Protein AF-A0A0C9QX90-F1 (afdb_monomer)

Foldseek 3Di:
DDDDDDQVVVVVVCVLLPVDDDDDTADAPKDKDKDWDAAPDPDDDQQRIFIWIWIDRYPVDPDTHTDDRPPADPSRRPVSSCVVSVVVDDPDPVVVPDD

Solvent-accessible surface area (backbone atoms only — not comparable to full-atom values): 6241 Å² total; per-residue (Å²): 141,86,84,91,81,55,58,67,53,57,50,53,51,40,42,62,52,53,62,68,92,66,93,79,78,70,47,71,72,41,44,80,46,79,43,81,42,77,49,94,59,96,53,65,73,70,72,16,26,27,52,48,39,31,38,33,61,30,75,89,56,94,65,66,45,79,50,84,56,61,90,46,61,88,80,34,32,44,66,56,45,52,60,68,37,52,90,71,52,75,92,49,61,79,67,73,70,61,129

Structure (mmCIF, N/CA/C/O backbone):
data_AF-A0A0C9QX90-F1
#
_entry.id   AF-A0A0C9QX90-F1
#
loop_
_atom_site.group_PDB
_atom_site.id
_atom_site.type_symbol
_atom_site.label_atom_id
_atom_site.label_alt_id
_atom_site.label_comp_id
_atom_site.label_asym_id
_atom_site.label_entity_id
_atom_site.label_seq_id
_atom_site.pdbx_PDB_ins_code
_atom_site.Cartn_x
_atom_site.Cartn_y
_atom_site.Cartn_z
_atom_site.occupancy
_atom_site.B_iso_or_equiv
_atom_site.auth_seq_id
_atom_site.auth_comp_id
_atom_site.auth_asym_id
_atom_site.auth_atom_id
_atom_site.pdbx_PDB_model_num
ATOM 1 N N . TYR A 1 1 ? 2.947 -5.994 12.181 1.00 94.12 1 TYR A N 1
ATOM 2 C CA . TYR A 1 1 ? 3.541 -7.019 11.299 1.00 94.12 1 TYR A CA 1
ATOM 3 C C . TYR A 1 1 ? 4.734 -6.418 10.574 1.00 94.12 1 TYR A C 1
ATOM 5 O O . TYR A 1 1 ? 4.722 -5.213 10.361 1.00 94.12 1 TYR A O 1
ATOM 13 N N . LEU A 1 2 ? 5.745 -7.218 10.225 1.00 96.75 2 LEU A N 1
ATOM 14 C CA . LEU A 1 2 ? 6.886 -6.785 9.411 1.00 96.75 2 LEU A CA 1
ATOM 15 C C . LEU A 1 2 ? 7.182 -7.866 8.367 1.00 96.75 2 LEU A C 1
ATOM 17 O O . LEU A 1 2 ? 7.379 -9.023 8.730 1.00 96.75 2 LEU A O 1
ATOM 21 N N . TYR A 1 3 ? 7.216 -7.478 7.094 1.00 97.62 3 TYR A N 1
ATOM 22 C CA . TYR A 1 3 ? 7.512 -8.366 5.973 1.00 97.62 3 TYR A CA 1
ATOM 23 C C . TYR A 1 3 ? 8.801 -7.893 5.303 1.00 97.62 3 TYR A C 1
ATOM 25 O O . TYR A 1 3 ? 8.831 -6.816 4.714 1.00 97.62 3 TYR A O 1
ATOM 33 N N . SER A 1 4 ? 9.868 -8.684 5.422 1.00 97.06 4 SER A N 1
ATOM 34 C CA . SER A 1 4 ? 11.114 -8.441 4.689 1.00 97.06 4 SER A CA 1
ATOM 35 C C . SER A 1 4 ? 10.977 -9.009 3.281 1.00 97.06 4 SER A C 1
ATOM 37 O O . SER A 1 4 ? 10.627 -10.180 3.127 1.00 97.06 4 SER A O 1
ATOM 39 N N . ALA A 1 5 ? 11.197 -8.178 2.267 1.00 96.50 5 ALA A N 1
ATOM 40 C CA . ALA A 1 5 ? 10.899 -8.509 0.880 1.00 96.50 5 ALA A CA 1
ATOM 41 C C . ALA A 1 5 ? 11.890 -7.842 -0.089 1.00 96.50 5 ALA A C 1
ATOM 43 O O . ALA A 1 5 ? 12.912 -7.295 0.326 1.00 96.50 5 ALA A O 1
ATOM 44 N N . HIS A 1 6 ? 11.586 -7.906 -1.385 1.00 97.00 6 HIS A N 1
ATOM 45 C CA . HIS A 1 6 ? 12.405 -7.332 -2.450 1.00 97.00 6 HIS A CA 1
ATOM 46 C C . HIS A 1 6 ? 11.775 -6.054 -3.017 1.00 97.00 6 HIS A C 1
ATOM 48 O O . HIS A 1 6 ? 10.587 -5.788 -2.831 1.00 97.00 6 HIS A O 1
ATOM 54 N N . ASP A 1 7 ? 12.563 -5.288 -3.765 1.00 96.31 7 ASP A N 1
ATOM 55 C CA . ASP A 1 7 ? 12.119 -4.103 -4.505 1.00 96.31 7 ASP A CA 1
ATOM 56 C C . A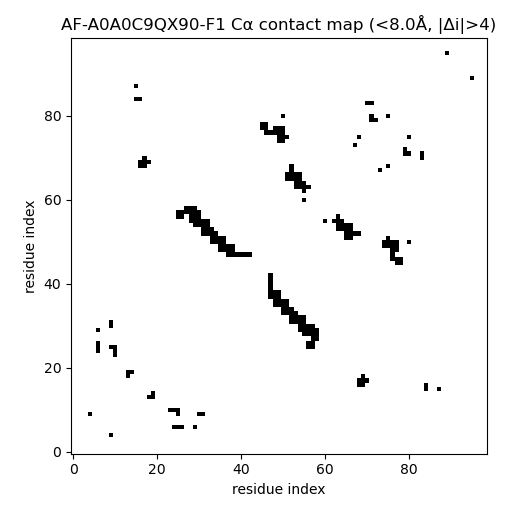SP A 1 7 ? 10.889 -4.382 -5.390 1.00 96.31 7 ASP A C 1
ATOM 58 O O . ASP A 1 7 ? 9.910 -3.636 -5.349 1.00 96.31 7 ASP A O 1
ATOM 62 N N . ILE A 1 8 ? 10.880 -5.507 -6.110 1.00 96.88 8 ILE A N 1
ATOM 63 C CA . ILE A 1 8 ? 9.751 -5.936 -6.944 1.00 96.88 8 ILE A CA 1
ATOM 64 C C . ILE A 1 8 ? 8.467 -6.160 -6.137 1.00 96.88 8 ILE A C 1
ATOM 66 O O . ILE A 1 8 ? 7.369 -5.954 -6.653 1.00 96.88 8 ILE A O 1
ATOM 70 N N . THR A 1 9 ? 8.579 -6.534 -4.860 1.00 97.62 9 THR A N 1
ATOM 71 C CA . THR A 1 9 ? 7.421 -6.654 -3.971 1.00 97.62 9 THR A CA 1
ATOM 72 C C . THR A 1 9 ? 6.802 -5.283 -3.721 1.00 97.62 9 THR A C 1
ATOM 74 O O . THR A 1 9 ? 5.596 -5.130 -3.893 1.00 97.62 9 THR A O 1
ATOM 77 N N . LEU A 1 10 ? 7.615 -4.274 -3.388 1.00 97.06 10 LEU A N 1
ATOM 78 C CA . LEU A 1 10 ? 7.138 -2.903 -3.172 1.00 97.06 10 LEU A CA 1
ATOM 79 C C . LEU A 1 10 ? 6.510 -2.336 -4.448 1.00 97.06 10 LEU A C 1
ATOM 81 O O . LEU A 1 10 ? 5.426 -1.758 -4.391 1.00 97.06 10 LEU A O 1
ATOM 85 N N . VAL A 1 11 ? 7.161 -2.549 -5.597 1.00 97.00 11 VAL A N 1
ATOM 86 C CA . VAL A 1 11 ? 6.649 -2.113 -6.902 1.00 97.00 11 VAL A CA 1
ATOM 87 C C . VAL A 1 11 ? 5.287 -2.732 -7.189 1.00 97.00 11 VAL A C 1
ATOM 89 O O . VAL A 1 11 ? 4.341 -1.997 -7.456 1.00 97.00 11 VAL A O 1
ATOM 92 N N . ASN A 1 12 ? 5.149 -4.055 -7.090 1.00 96.62 12 ASN A N 1
ATOM 93 C CA . ASN A 1 12 ? 3.888 -4.727 -7.408 1.00 96.62 12 ASN A CA 1
ATOM 94 C C . ASN A 1 12 ? 2.766 -4.383 -6.423 1.00 96.62 12 ASN A C 1
ATOM 96 O O . ASN A 1 12 ? 1.624 -4.226 -6.852 1.00 96.62 12 ASN A O 1
ATOM 100 N N . VAL A 1 13 ? 3.077 -4.192 -5.135 1.00 96.88 13 VAL A N 1
ATOM 101 C CA . VAL A 1 13 ? 2.102 -3.691 -4.155 1.00 96.88 13 VAL A CA 1
ATOM 102 C C . VAL A 1 13 ? 1.631 -2.292 -4.554 1.00 96.88 13 VAL A C 1
ATOM 104 O O . VAL A 1 13 ? 0.430 -2.076 -4.678 1.00 96.88 13 VAL A O 1
ATOM 107 N N . LEU A 1 14 ? 2.541 -1.363 -4.859 1.00 96.50 14 LEU A N 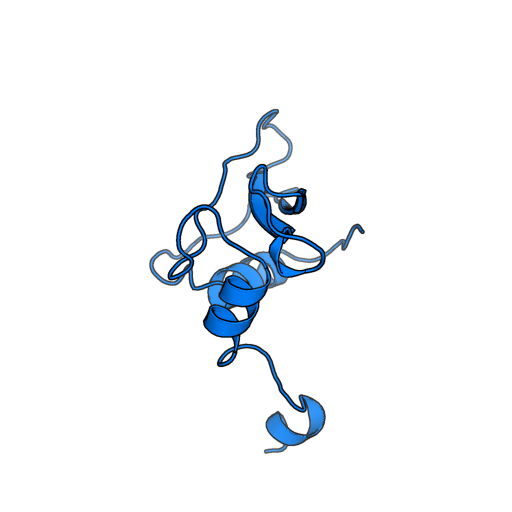1
ATOM 108 C CA . LEU A 1 14 ? 2.172 -0.012 -5.298 1.00 96.50 14 LEU A CA 1
ATOM 109 C C . LEU A 1 14 ? 1.366 -0.014 -6.606 1.00 96.50 14 LEU A C 1
ATOM 111 O O . LEU A 1 14 ? 0.404 0.747 -6.730 1.00 96.50 14 LEU A O 1
ATOM 115 N N . ARG A 1 15 ? 1.678 -0.904 -7.558 1.00 96.25 15 ARG A N 1
ATOM 116 C CA . ARG A 1 15 ? 0.862 -1.073 -8.773 1.00 96.25 15 ARG A CA 1
ATOM 117 C C . ARG A 1 15 ? -0.544 -1.568 -8.454 1.00 96.25 15 ARG A C 1
ATOM 119 O O . ARG A 1 15 ? -1.499 -0.993 -8.967 1.00 96.25 15 ARG A O 1
ATOM 126 N N . ALA A 1 16 ? -0.683 -2.572 -7.588 1.00 96.12 16 ALA A N 1
ATOM 127 C CA . ALA A 1 16 ? -1.989 -3.061 -7.146 1.00 96.12 16 ALA A CA 1
ATOM 128 C C . ALA A 1 16 ? -2.792 -1.957 -6.433 1.00 96.12 16 ALA A C 1
ATOM 130 O O . ALA A 1 16 ? -3.990 -1.812 -6.659 1.00 96.12 16 ALA A O 1
ATOM 131 N N . MET A 1 17 ? -2.119 -1.102 -5.658 1.00 96.00 17 MET A N 1
ATOM 132 C CA . MET A 1 17 ? -2.732 0.063 -5.013 1.00 96.00 17 MET A CA 1
ATOM 133 C C . MET A 1 17 ? -3.183 1.155 -6.002 1.00 96.00 17 MET A C 1
ATOM 135 O O . MET A 1 17 ? -3.937 2.044 -5.612 1.00 96.00 17 MET A O 1
ATOM 139 N N . GLY A 1 18 ? -2.752 1.095 -7.267 1.00 95.56 18 GLY A N 1
ATOM 140 C CA . GLY A 1 18 ? -3.132 2.028 -8.330 1.00 95.56 18 GLY A CA 1
ATOM 141 C C . GLY A 1 18 ? -2.084 3.090 -8.675 1.00 95.56 18 GLY A C 1
ATOM 142 O O . GLY A 1 18 ? -2.382 3.986 -9.458 1.00 95.56 18 GLY A O 1
ATOM 143 N N . PHE A 1 19 ? -0.865 3.021 -8.130 1.00 95.19 19 PHE A N 1
ATOM 144 C CA . PHE A 1 19 ? 0.228 3.928 -8.503 1.00 95.19 19 PHE A CA 1
ATOM 145 C C . PHE A 1 19 ? 0.873 3.455 -9.812 1.00 95.19 19 PHE A C 1
ATOM 147 O O . PHE A 1 19 ? 1.886 2.756 -9.801 1.00 95.19 19 PHE A O 1
ATOM 154 N N . THR A 1 20 ? 0.271 3.785 -10.956 1.00 94.12 20 THR A N 1
ATOM 155 C CA . THR A 1 20 ? 0.661 3.257 -12.281 1.00 94.12 20 THR A CA 1
ATOM 156 C C . THR A 1 20 ? 1.464 4.217 -13.154 1.00 94.12 20 THR A C 1
ATOM 158 O O . THR A 1 20 ? 2.124 3.765 -14.084 1.00 94.12 20 THR A O 1
ATOM 161 N N . GLU A 1 21 ? 1.461 5.511 -12.837 1.00 89.12 21 GLU A N 1
ATOM 162 C CA . GLU A 1 21 ? 1.904 6.555 -13.776 1.00 89.12 21 GLU A CA 1
ATOM 163 C C . GLU A 1 21 ? 3.425 6.668 -13.941 1.00 89.12 21 GLU A C 1
ATOM 165 O O . GLU A 1 21 ? 3.906 7.082 -14.993 1.00 89.12 21 GLU A O 1
ATOM 170 N N . GLU A 1 22 ? 4.205 6.279 -12.932 1.00 84.88 22 GLU A N 1
ATOM 171 C CA . GLU A 1 22 ? 5.658 6.472 -12.947 1.00 84.88 22 GLU A CA 1
ATOM 172 C C . GLU A 1 22 ? 6.414 5.149 -12.930 1.00 84.88 22 GLU A C 1
ATOM 174 O O . GLU A 1 22 ? 6.040 4.209 -12.226 1.00 84.88 22 GLU A O 1
ATOM 179 N N . LEU A 1 23 ? 7.511 5.068 -13.683 1.00 86.25 23 LEU A N 1
ATOM 180 C CA . LEU A 1 23 ? 8.519 4.029 -13.498 1.00 86.25 23 LEU A CA 1
ATOM 181 C C . LEU A 1 23 ? 9.392 4.427 -12.311 1.00 86.25 23 LEU A C 1
ATOM 183 O O . LEU A 1 23 ? 10.126 5.408 -12.387 1.00 86.25 23 LEU A O 1
ATOM 187 N N . PHE A 1 24 ? 9.332 3.654 -11.232 1.00 87.56 24 PHE A N 1
ATOM 188 C CA . PHE A 1 24 ? 10.149 3.896 -10.053 1.00 87.56 24 PHE A CA 1
ATOM 189 C C . PHE A 1 24 ? 10.869 2.615 -9.638 1.00 87.56 24 PHE A C 1
ATOM 191 O O . PHE A 1 24 ? 10.359 1.504 -9.807 1.00 87.56 24 PHE A O 1
ATOM 198 N N . LYS A 1 25 ? 12.074 2.789 -9.100 1.00 93.44 25 LYS A N 1
ATOM 199 C CA . LYS A 1 25 ? 12.883 1.733 -8.503 1.00 93.44 25 LYS A CA 1
ATOM 200 C C . LYS A 1 25 ? 13.088 2.099 -7.029 1.00 93.44 25 LYS A C 1
ATOM 202 O O . LYS A 1 25 ? 13.667 3.155 -6.787 1.00 93.44 25 LYS A O 1
ATOM 207 N N . PRO A 1 26 ? 12.630 1.275 -6.071 1.00 95.44 26 PRO A N 1
ATOM 208 C CA . PRO A 1 26 ? 12.919 1.493 -4.659 1.00 95.44 26 PRO A CA 1
ATOM 209 C C . PRO A 1 26 ? 14.428 1.507 -4.385 1.00 95.44 26 PRO A C 1
ATOM 211 O O . PRO A 1 26 ? 15.163 0.662 -4.907 1.00 95.44 26 PRO A O 1
ATOM 214 N N . ASP A 1 27 ? 14.876 2.436 -3.545 1.00 95.69 27 ASP A N 1
ATOM 215 C CA . ASP A 1 27 ? 16.237 2.428 -3.012 1.00 95.69 27 ASP A CA 1
ATOM 216 C C . ASP A 1 27 ? 16.393 1.358 -1.916 1.00 95.69 27 ASP A C 1
ATOM 218 O O . ASP A 1 27 ? 15.429 0.765 -1.419 1.00 95.69 27 ASP A O 1
ATOM 222 N N . TYR A 1 28 ? 17.638 1.086 -1.519 1.00 95.06 28 TYR A N 1
ATOM 223 C CA . TYR A 1 28 ? 17.906 0.137 -0.442 1.00 95.06 28 TYR A CA 1
ATOM 224 C C . TYR A 1 28 ? 17.280 0.594 0.878 1.00 95.06 28 TYR A C 1
ATOM 226 O O . TYR A 1 28 ? 17.407 1.745 1.294 1.00 95.06 28 TYR A O 1
ATOM 234 N N . GLY A 1 29 ? 16.614 -0.346 1.550 1.00 94.69 29 GLY A N 1
ATOM 235 C CA . GLY A 1 29 ? 15.9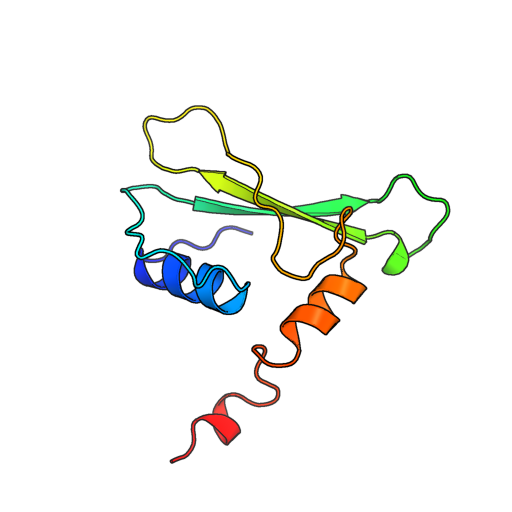05 -0.081 2.800 1.00 94.69 29 GLY A CA 1
ATOM 236 C C . GLY A 1 29 ? 14.606 0.708 2.635 1.00 94.69 29 GLY A C 1
ATOM 237 O O . GLY A 1 29 ? 14.025 1.096 3.647 1.00 94.69 29 GLY A O 1
ATOM 238 N N . ALA A 1 30 ? 14.131 0.924 1.402 1.00 96.50 30 ALA A N 1
ATOM 239 C CA . ALA A 1 30 ? 12.794 1.447 1.168 1.00 96.50 30 ALA A CA 1
ATOM 240 C C . ALA A 1 30 ? 11.733 0.586 1.869 1.00 96.50 30 ALA A C 1
ATOM 242 O O . ALA A 1 30 ? 11.839 -0.644 1.917 1.00 96.50 30 ALA A O 1
ATOM 243 N N . ALA A 1 31 ? 10.682 1.223 2.383 1.00 97.00 31 ALA A N 1
ATOM 244 C CA . ALA A 1 31 ? 9.608 0.531 3.085 1.00 97.00 31 ALA A CA 1
ATOM 245 C C . ALA A 1 31 ? 8.242 1.164 2.814 1.00 97.00 31 ALA A C 1
ATOM 247 O O . ALA A 1 31 ? 8.095 2.386 2.793 1.00 97.00 31 ALA A O 1
ATOM 248 N N . LEU A 1 32 ? 7.227 0.311 2.675 1.00 97.50 32 LEU A N 1
ATOM 249 C CA . LEU A 1 32 ? 5.821 0.702 2.734 1.00 97.50 32 LEU A CA 1
ATOM 250 C C . LEU A 1 32 ? 5.288 0.426 4.136 1.00 97.50 32 LEU A C 1
ATOM 252 O O . LEU A 1 32 ? 5.428 -0.680 4.659 1.00 97.50 32 LEU A O 1
ATOM 256 N N . ILE A 1 33 ? 4.675 1.436 4.736 1.00 97.75 33 ILE A N 1
ATOM 257 C CA . ILE A 1 33 ? 4.162 1.393 6.101 1.00 97.75 33 ILE A CA 1
ATOM 258 C C . ILE A 1 33 ? 2.655 1.592 6.030 1.00 97.75 33 ILE A C 1
ATOM 260 O O . ILE A 1 33 ? 2.188 2.634 5.578 1.00 97.75 33 ILE A O 1
ATOM 264 N N . PHE A 1 34 ? 1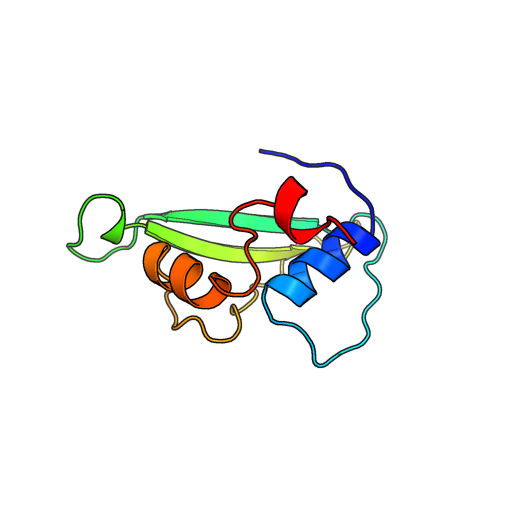.911 0.588 6.483 1.00 97.75 34 PHE A N 1
ATOM 265 C CA . PHE A 1 34 ? 0.456 0.613 6.564 1.00 97.75 34 PHE A CA 1
ATOM 266 C C . PHE A 1 34 ? 0.044 0.764 8.025 1.00 97.75 34 PHE A C 1
ATOM 268 O O . PHE A 1 34 ? 0.434 -0.039 8.875 1.00 97.75 34 PHE A O 1
ATOM 275 N N . GLU A 1 35 ? -0.749 1.787 8.309 1.00 97.56 35 GLU A N 1
ATOM 276 C CA . GLU A 1 35 ? -1.290 2.084 9.629 1.00 97.56 35 GLU A CA 1
ATOM 277 C C . GLU A 1 35 ? -2.809 1.923 9.573 1.00 97.56 35 GLU A C 1
ATOM 279 O O . GLU A 1 35 ? -3.470 2.542 8.742 1.00 97.56 35 GLU A O 1
ATOM 284 N N . LEU A 1 36 ? -3.358 1.092 10.459 1.00 96.81 36 LEU A N 1
ATOM 285 C CA . LEU A 1 36 ? -4.795 1.000 10.694 1.00 96.81 36 LEU A CA 1
ATOM 286 C C . LEU A 1 36 ? -5.110 1.834 11.933 1.00 96.81 36 LEU A C 1
ATOM 288 O O . LEU A 1 36 ? -4.575 1.557 13.008 1.00 96.81 36 LEU A O 1
ATOM 292 N N . VAL A 1 37 ? -5.935 2.862 11.779 1.00 95.38 37 VAL A N 1
ATOM 293 C CA . VAL A 1 37 ? -6.242 3.820 12.845 1.00 95.38 37 VAL A CA 1
ATOM 294 C C . VAL A 1 37 ? -7.744 3.916 13.067 1.00 95.38 37 VAL A C 1
ATOM 296 O O . VAL A 1 37 ? -8.534 3.630 12.169 1.00 95.38 37 VAL A O 1
ATOM 299 N N . LEU A 1 38 ? -8.132 4.305 14.279 1.00 94.19 38 LEU A N 1
ATOM 300 C CA . LEU A 1 38 ? -9.513 4.665 14.570 1.00 94.19 38 LEU A CA 1
ATOM 301 C C . LEU A 1 38 ? -9.773 6.084 14.061 1.00 94.19 38 LEU A C 1
ATOM 303 O O . LEU A 1 38 ? -8.979 6.993 14.304 1.00 94.19 38 LEU A O 1
ATOM 307 N N . SER A 1 39 ? -10.877 6.230 13.348 1.00 86.25 39 SER A N 1
ATOM 308 C CA . SER A 1 39 ? -11.450 7.488 12.907 1.00 86.25 39 SER A CA 1
ATOM 309 C C . SER A 1 39 ? -11.940 8.291 14.108 1.00 86.25 39 SER A C 1
ATOM 311 O O . SER A 1 39 ? -12.345 7.721 15.122 1.00 86.25 39 SER A O 1
ATOM 313 N N . GLU A 1 40 ? -11.919 9.615 13.986 1.00 80.94 40 GLU A N 1
ATOM 314 C CA . GLU A 1 40 ? -12.432 10.529 15.016 1.00 80.94 40 GLU A CA 1
ATOM 315 C C . GLU A 1 40 ? -13.966 10.692 14.954 1.00 80.94 40 GLU A C 1
ATOM 317 O O . GLU A 1 40 ? -14.559 11.356 15.806 1.00 80.94 40 GLU A O 1
ATOM 322 N N . ASP A 1 41 ? -14.615 10.077 13.961 1.00 78.12 41 ASP A N 1
ATOM 323 C CA . ASP A 1 41 ? -16.062 10.130 13.753 1.00 78.12 41 ASP A CA 1
ATOM 324 C C . ASP A 1 41 ? -16.843 9.271 14.772 1.00 78.12 41 ASP A C 1
ATOM 326 O O . ASP A 1 41 ? -16.310 8.360 15.400 1.00 78.12 41 ASP A O 1
ATOM 330 N N . LEU A 1 42 ? -18.160 9.496 14.880 1.00 81.62 42 LEU A N 1
ATOM 331 C CA . LEU A 1 42 ? -19.082 8.727 15.742 1.00 81.62 42 LEU A CA 1
ATOM 332 C C . LEU A 1 42 ? -19.405 7.311 15.214 1.00 81.62 42 LEU A C 1
ATOM 334 O O . LEU A 1 42 ? -20.395 6.703 15.621 1.00 81.62 42 LEU A O 1
ATOM 338 N N . GLU A 1 43 ? -18.631 6.806 14.257 1.00 86.44 43 GLU A N 1
ATOM 339 C CA . GLU A 1 43 ? -18.824 5.462 13.720 1.00 86.44 43 GLU A CA 1
ATOM 340 C C . GLU A 1 43 ? -18.266 4.407 14.683 1.00 86.44 43 GLU A C 1
ATOM 342 O O . GLU A 1 43 ? -17.359 4.665 15.469 1.00 86.44 43 GLU A O 1
ATOM 347 N N . GLU A 1 44 ? -18.799 3.188 14.612 1.00 87.62 44 GLU A N 1
ATOM 348 C CA . GLU A 1 44 ? -18.388 2.080 15.475 1.00 87.62 44 GLU A CA 1
ATOM 349 C C . GLU A 1 44 ? -17.927 0.870 14.653 1.00 87.62 44 GLU A C 1
ATOM 351 O O . GLU A 1 44 ? -18.334 0.662 13.502 1.00 87.62 44 GLU A O 1
ATOM 356 N N . GLY A 1 45 ? -17.081 0.040 15.265 1.00 89.50 45 GLY A N 1
ATOM 357 C CA . GLY A 1 45 ? -16.566 -1.183 14.652 1.00 89.50 45 GLY A CA 1
ATOM 358 C C . GLY A 1 45 ? -15.718 -0.906 13.409 1.00 89.50 45 GLY A C 1
ATOM 359 O O . GLY A 1 45 ? -14.927 0.031 13.379 1.00 89.50 45 GLY A O 1
ATOM 360 N N . GLU A 1 46 ? -15.884 -1.719 12.365 1.00 87.31 46 GLU A N 1
ATOM 361 C CA . GLU A 1 46 ? -15.086 -1.616 11.131 1.00 87.31 46 GLU A CA 1
ATOM 362 C C . GLU A 1 46 ? -15.305 -0.313 10.354 1.00 87.31 46 GLU A C 1
ATOM 364 O O . GLU A 1 46 ? -14.442 0.093 9.578 1.00 87.31 46 GLU A O 1
ATOM 369 N N . ARG A 1 47 ? -16.440 0.366 10.570 1.00 88.94 47 ARG A N 1
ATOM 370 C CA . ARG A 1 47 ? -16.7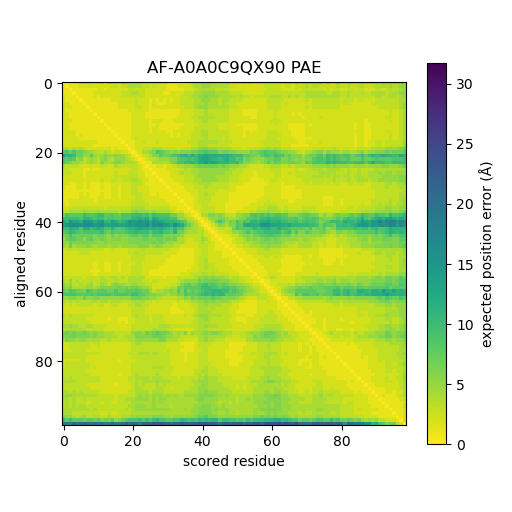16 1.671 9.952 1.00 88.94 47 ARG A CA 1
ATOM 371 C C . ARG A 1 47 ? -15.827 2.766 10.535 1.00 88.94 47 ARG A C 1
ATOM 373 O O . ARG A 1 47 ? -15.395 3.650 9.812 1.00 88.94 47 ARG A O 1
ATOM 380 N N . ALA A 1 48 ? -15.451 2.627 11.804 1.00 93.38 48 ALA A N 1
ATOM 381 C CA . ALA A 1 48 ? -14.525 3.530 12.470 1.00 93.38 48 ALA A CA 1
ATOM 382 C C . ALA A 1 48 ? -13.061 3.323 12.049 1.00 93.38 48 ALA A C 1
ATOM 384 O O . ALA A 1 48 ? -12.193 3.971 12.614 1.00 93.38 48 ALA A O 1
ATOM 385 N N . LEU A 1 49 ? -12.740 2.411 11.125 1.00 96.31 49 LEU A N 1
ATOM 386 C CA . LEU A 1 49 ? -11.354 2.120 10.756 1.00 96.31 49 LEU A CA 1
ATOM 387 C C . LEU A 1 49 ? -10.923 2.884 9.502 1.00 96.31 49 LEU A C 1
ATOM 389 O O . LEU A 1 49 ? -11.579 2.835 8.461 1.00 96.31 49 LEU A O 1
ATOM 393 N N . GLU A 1 50 ? -9.760 3.517 9.585 1.00 96.38 50 GLU A N 1
ATOM 394 C CA . GLU A 1 50 ? -9.081 4.210 8.492 1.00 96.38 50 GLU A CA 1
ATOM 395 C C . GLU A 1 50 ? -7.714 3.585 8.222 1.00 96.38 50 GLU A C 1
ATOM 397 O O . GLU A 1 50 ? -7.032 3.118 9.137 1.00 96.38 50 GLU A O 1
ATOM 402 N N . VAL A 1 51 ? -7.293 3.607 6.959 1.00 97.12 51 VAL A N 1
ATOM 403 C CA . VAL A 1 51 ? -5.980 3.133 6.528 1.00 97.12 51 VAL A CA 1
ATOM 404 C C . VAL A 1 51 ? -5.145 4.318 6.072 1.00 97.12 51 VAL A C 1
ATOM 406 O O . VAL A 1 51 ? -5.533 5.057 5.170 1.00 97.12 51 VAL A O 1
ATOM 409 N N . LYS A 1 52 ? -3.964 4.469 6.670 1.00 97.06 52 LYS A N 1
ATOM 410 C CA . LYS A 1 52 ? -2.950 5.443 6.257 1.00 97.06 52 LYS A CA 1
ATOM 411 C C . LYS A 1 52 ? -1.739 4.697 5.727 1.00 97.06 52 LYS A C 1
ATOM 413 O O . LYS A 1 52 ? -1.300 3.712 6.320 1.00 97.06 52 LYS A O 1
ATOM 418 N N . VAL A 1 53 ? -1.192 5.166 4.610 1.00 97.50 53 VAL A N 1
ATOM 419 C CA . VAL A 1 53 ? -0.007 4.566 3.992 1.00 97.50 53 VAL A CA 1
ATOM 420 C C . VAL A 1 53 ? 1.098 5.599 3.937 1.00 97.50 53 VAL A C 1
ATOM 422 O O . VAL A 1 53 ? 0.868 6.757 3.595 1.00 97.50 53 VAL A O 1
ATOM 425 N N . LYS A 1 54 ? 2.309 5.183 4.292 1.00 97.50 54 LYS A N 1
ATOM 426 C CA . LYS A 1 54 ? 3.508 6.010 4.213 1.00 97.50 54 LYS A CA 1
ATOM 427 C C . LYS A 1 54 ? 4.613 5.250 3.496 1.00 97.50 54 LYS A C 1
ATOM 429 O O . LYS A 1 54 ? 4.689 4.025 3.577 1.00 97.50 54 LYS A O 1
ATOM 434 N N . TYR A 1 55 ? 5.486 5.987 2.830 1.00 96.94 55 TYR A N 1
ATOM 435 C CA . TYR A 1 55 ? 6.661 5.457 2.159 1.00 96.94 55 TYR A CA 1
ATOM 436 C C . TYR A 1 55 ? 7.930 6.027 2.786 1.00 96.94 55 TYR A C 1
ATOM 438 O O . TYR A 1 55 ? 8.077 7.243 2.927 1.00 96.94 55 TYR A O 1
ATOM 446 N N . LEU A 1 56 ? 8.839 5.142 3.177 1.00 96.88 56 LEU A N 1
ATOM 447 C CA . LEU A 1 56 ? 10.216 5.483 3.506 1.00 96.88 56 LEU A CA 1
ATOM 448 C C . LEU A 1 56 ? 11.062 5.204 2.268 1.00 96.88 56 LEU A C 1
ATOM 450 O O . LEU A 1 56 ? 11.027 4.087 1.755 1.00 96.88 56 LEU A O 1
ATOM 454 N N . ASN A 1 57 ? 11.804 6.201 1.790 1.00 93.12 57 ASN A N 1
ATOM 455 C CA . ASN A 1 57 ? 12.498 6.071 0.513 1.00 93.12 57 ASN A CA 1
ATOM 456 C C . ASN A 1 57 ? 13.787 5.247 0.618 1.00 93.12 57 ASN A C 1
ATOM 458 O O . ASN A 1 57 ? 14.034 4.401 -0.228 1.00 93.12 57 ASN A O 1
ATOM 462 N N . ASN A 1 58 ? 14.597 5.474 1.655 1.00 93.12 58 ASN A N 1
ATOM 463 C CA . ASN A 1 58 ? 15.864 4.777 1.874 1.00 93.12 58 ASN A CA 1
ATOM 464 C C . ASN A 1 58 ? 16.303 4.862 3.345 1.00 93.12 58 ASN A C 1
ATOM 466 O O . ASN A 1 58 ? 15.633 5.486 4.170 1.00 93.12 58 ASN A O 1
ATOM 470 N N . THR A 1 59 ? 17.441 4.242 3.663 1.00 91.06 59 THR A N 1
ATOM 471 C CA . THR A 1 59 ? 18.014 4.200 5.019 1.00 91.06 59 THR A CA 1
ATOM 472 C C . THR A 1 59 ? 18.547 5.532 5.540 1.00 91.06 59 THR A C 1
ATOM 474 O O . THR A 1 59 ? 18.744 5.658 6.745 1.00 91.06 59 THR A O 1
ATOM 477 N N . ASP A 1 60 ? 18.794 6.507 4.665 1.00 92.50 60 ASP A N 1
ATOM 478 C CA . ASP A 1 60 ? 19.365 7.804 5.045 1.00 92.50 60 ASP A CA 1
ATOM 479 C C . ASP A 1 60 ? 18.280 8.816 5.447 1.00 92.50 60 ASP A C 1
ATOM 481 O O . ASP A 1 60 ? 18.581 9.867 6.015 1.00 92.50 60 ASP A O 1
ATOM 485 N N . MET A 1 61 ? 17.010 8.512 5.158 1.00 88.44 61 MET A N 1
ATOM 486 C CA . MET A 1 61 ? 15.876 9.355 5.519 1.00 88.44 61 MET A CA 1
ATOM 487 C C . MET A 1 61 ? 15.376 9.071 6.937 1.00 88.44 61 MET A C 1
ATOM 489 O O . MET A 1 61 ? 15.143 7.932 7.329 1.00 88.44 61 MET A O 1
ATOM 493 N N . ASP A 1 62 ? 15.123 10.142 7.688 1.00 88.94 62 ASP A N 1
ATOM 494 C CA . ASP A 1 62 ? 14.535 10.115 9.032 1.00 88.94 62 ASP A CA 1
ATOM 495 C C . ASP A 1 62 ? 13.004 10.272 9.019 1.00 88.94 62 ASP A C 1
ATOM 497 O O . ASP A 1 62 ? 12.345 10.171 10.056 1.00 88.94 62 ASP A O 1
ATOM 501 N N . ARG A 1 63 ? 12.422 10.543 7.845 1.00 93.19 63 ARG A N 1
ATOM 502 C CA . ARG A 1 63 ? 11.003 10.864 7.675 1.00 93.19 63 ARG A CA 1
ATOM 503 C C . ARG A 1 63 ? 10.360 10.032 6.583 1.00 93.19 63 ARG A C 1
ATOM 505 O O . ARG A 1 63 ? 10.965 9.694 5.571 1.00 93.19 63 ARG A O 1
ATOM 512 N N . THR A 1 64 ? 9.080 9.759 6.796 1.00 96.31 64 THR A N 1
ATOM 513 C CA . THR A 1 64 ? 8.232 9.033 5.855 1.00 96.31 64 THR A CA 1
ATOM 514 C C . THR A 1 64 ? 7.329 10.008 5.107 1.00 96.31 64 THR A C 1
ATOM 516 O O . THR A 1 64 ? 6.921 11.038 5.650 1.00 96.31 64 THR A O 1
ATOM 519 N N . THR A 1 65 ? 7.013 9.684 3.857 1.00 95.75 65 THR A N 1
ATOM 520 C CA . THR A 1 65 ? 6.117 10.477 3.008 1.00 95.75 65 THR A CA 1
ATOM 521 C C . THR A 1 65 ? 4.730 9.835 2.998 1.00 95.75 65 THR A C 1
ATOM 523 O O . THR A 1 65 ? 4.632 8.663 2.629 1.00 95.75 65 THR A O 1
ATOM 526 N N . PRO A 1 66 ? 3.657 10.542 3.398 1.00 96.69 66 PRO A N 1
ATOM 527 C CA . PRO A 1 66 ? 2.295 10.033 3.268 1.00 96.69 66 PRO A CA 1
ATOM 528 C C . PRO A 1 66 ? 1.936 9.769 1.804 1.00 96.69 66 PRO A C 1
ATOM 530 O O . PRO A 1 66 ? 2.264 10.570 0.930 1.00 96.69 66 PRO A O 1
ATOM 533 N N . LEU A 1 67 ? 1.236 8.668 1.549 1.00 95.81 67 LEU A N 1
ATOM 534 C CA . LEU A 1 67 ? 0.721 8.309 0.234 1.00 95.81 67 LEU A CA 1
ATOM 535 C C . LEU A 1 67 ? -0.807 8.396 0.240 1.00 95.81 67 LEU A C 1
ATOM 537 O O . LEU A 1 67 ? -1.459 7.683 1.000 1.00 95.81 67 LEU A O 1
ATOM 541 N N . GLY A 1 68 ? -1.368 9.233 -0.636 1.00 95.75 68 GLY A N 1
ATOM 542 C CA . GLY A 1 68 ? -2.806 9.238 -0.911 1.00 95.75 68 GLY A CA 1
ATOM 543 C C . GLY A 1 68 ? -3.160 8.060 -1.812 1.00 95.75 68 GLY A C 1
ATOM 544 O O . GLY A 1 68 ? -2.614 7.946 -2.910 1.00 95.75 68 GLY A O 1
ATOM 545 N N . ILE A 1 69 ? -4.032 7.164 -1.349 1.00 96.00 69 ILE A N 1
ATOM 546 C CA . ILE A 1 69 ? -4.353 5.936 -2.085 1.00 96.00 69 ILE A CA 1
ATOM 547 C C . ILE A 1 69 ? -5.229 6.285 -3.300 1.00 96.00 69 ILE A C 1
ATOM 549 O O . ILE A 1 69 ? -6.337 6.800 -3.122 1.00 96.00 69 ILE A O 1
ATOM 553 N N . PRO A 1 70 ? -4.793 5.986 -4.540 1.00 95.94 70 PRO A N 1
ATOM 554 C CA . PRO A 1 70 ? -5.554 6.304 -5.738 1.00 95.94 70 PRO A CA 1
ATOM 555 C C . PRO A 1 70 ? -6.976 5.746 -5.680 1.00 95.94 70 PRO A C 1
ATOM 557 O O . PRO A 1 70 ? -7.186 4.563 -5.416 1.00 95.94 70 PRO A O 1
ATOM 560 N N . ARG A 1 71 ? -7.956 6.605 -5.984 1.00 94.44 71 ARG A N 1
ATOM 561 C CA . ARG A 1 71 ? -9.399 6.299 -5.970 1.00 94.44 71 ARG A CA 1
ATOM 562 C C . ARG A 1 71 ? -9.992 5.990 -4.587 1.00 94.44 71 ARG A C 1
ATOM 564 O O . ARG A 1 71 ? -11.180 5.694 -4.525 1.00 94.44 71 ARG A O 1
ATOM 571 N N . CYS A 1 72 ? -9.231 6.115 -3.499 1.00 96.00 72 CYS A N 1
ATOM 572 C CA . CYS A 1 72 ? -9.795 6.159 -2.153 1.00 96.00 72 CYS A CA 1
ATOM 573 C C . CYS A 1 72 ? -10.003 7.618 -1.728 1.00 96.00 72 CYS A C 1
ATOM 575 O O . CYS A 1 72 ? -9.116 8.452 -1.889 1.00 96.00 72 CYS A O 1
ATOM 577 N N . GLN A 1 73 ? -11.185 7.940 -1.208 1.00 92.31 73 GLN A N 1
ATOM 578 C CA . GLN A 1 73 ? -11.471 9.271 -0.670 1.00 92.31 73 GLN A CA 1
ATOM 579 C C . GLN A 1 73 ? -10.772 9.446 0.682 1.00 92.31 73 GLN A C 1
ATOM 581 O O . GLN A 1 73 ? -10.798 8.517 1.479 1.00 92.31 73 GLN A O 1
ATOM 586 N N . GLU A 1 74 ? -10.203 10.624 0.953 1.00 91.94 74 GLU A N 1
ATOM 587 C CA . GLU A 1 74 ? -9.604 10.940 2.255 1.00 91.94 74 GLU A CA 1
ATOM 588 C C . GLU A 1 74 ? -10.658 11.465 3.256 1.00 91.94 74 GLU A C 1
ATOM 590 O O . GLU A 1 74 ? -11.425 12.365 2.890 1.00 91.94 74 GLU A O 1
ATOM 595 N N . PRO A 1 75 ? -10.699 10.956 4.505 1.00 92.25 75 PRO A N 1
ATOM 596 C CA . PRO A 1 75 ? -9.866 9.873 5.036 1.00 92.25 75 PRO A CA 1
ATOM 597 C C . PRO A 1 75 ? -10.231 8.500 4.447 1.00 92.25 75 PRO A C 1
ATOM 599 O O . PRO A 1 75 ? -11.408 8.143 4.345 1.00 92.25 75 PRO A O 1
ATOM 602 N N . CYS A 1 76 ? -9.218 7.708 4.080 1.00 95.75 76 CYS A N 1
ATOM 603 C CA . CYS A 1 76 ? -9.443 6.407 3.449 1.00 95.75 76 CYS A CA 1
ATOM 604 C C . CYS A 1 76 ? -9.947 5.353 4.450 1.00 95.75 76 CYS A C 1
ATOM 606 O O . CYS A 1 76 ? -9.172 4.662 5.113 1.00 95.75 76 CYS A O 1
ATOM 608 N N . LYS A 1 77 ? -11.274 5.212 4.550 1.00 95.62 77 LYS A N 1
ATOM 609 C CA . LYS A 1 77 ? -11.935 4.185 5.373 1.00 95.62 77 LYS A CA 1
ATOM 610 C C . LYS A 1 77 ? -11.591 2.776 4.875 1.00 95.62 77 LYS A C 1
ATOM 612 O O . LYS A 1 77 ? -11.586 2.524 3.667 1.00 95.62 77 LYS A O 1
ATOM 617 N N . LEU A 1 78 ? -11.400 1.830 5.797 1.00 95.81 78 LEU A N 1
ATOM 618 C CA . LEU A 1 78 ? -11.032 0.439 5.493 1.00 95.81 78 LEU A CA 1
ATOM 619 C C . LEU A 1 78 ? -12.004 -0.220 4.501 1.00 95.81 78 LEU A C 1
ATOM 621 O O . LEU A 1 78 ? -11.578 -0.842 3.531 1.00 95.81 78 LEU A O 1
ATOM 625 N N . LEU A 1 79 ? -13.312 -0.052 4.710 1.00 95.00 79 LEU A N 1
ATOM 626 C CA . LEU A 1 79 ? -14.331 -0.645 3.838 1.00 95.00 79 LEU A CA 1
ATOM 627 C C . LEU A 1 79 ? -14.309 -0.054 2.421 1.00 95.00 79 LEU A C 1
ATOM 629 O O . LEU A 1 79 ? -14.512 -0.781 1.449 1.00 95.00 79 LEU A O 1
ATOM 633 N N . ASN A 1 80 ? -14.020 1.246 2.290 1.00 95.69 80 ASN A N 1
ATOM 634 C CA . ASN A 1 80 ? -13.872 1.882 0.982 1.00 95.69 80 ASN A CA 1
ATOM 635 C C . ASN A 1 80 ? -12.622 1.359 0.265 1.00 95.69 80 ASN A C 1
ATOM 637 O O . ASN A 1 80 ? -12.672 1.036 -0.917 1.00 95.69 80 ASN A O 1
ATOM 641 N N . LEU A 1 81 ? -11.518 1.194 0.995 1.00 96.19 81 LEU A N 1
ATOM 642 C CA . LEU A 1 81 ? -10.283 0.646 0.446 1.00 96.19 81 LEU A CA 1
ATOM 643 C C . LEU A 1 81 ? -10.478 -0.757 -0.142 1.00 96.19 81 LEU A C 1
ATOM 645 O O . LEU A 1 81 ? -10.060 -1.019 -1.270 1.00 96.19 81 LEU A O 1
ATOM 649 N N . LEU A 1 82 ? -11.153 -1.643 0.598 1.00 95.19 82 LEU A N 1
ATOM 650 C CA . LEU A 1 82 ? -11.467 -2.997 0.133 1.00 95.19 82 LEU A CA 1
ATOM 651 C C . LEU A 1 82 ? -12.309 -2.976 -1.148 1.00 95.19 82 LEU A C 1
ATOM 653 O O . LEU A 1 82 ? -12.058 -3.761 -2.060 1.00 95.19 82 LEU A O 1
ATOM 657 N N . HIS A 1 83 ? -13.263 -2.048 -1.246 1.00 95.75 83 HIS A N 1
ATOM 658 C CA . HIS A 1 83 ? -14.050 -1.862 -2.460 1.00 95.75 83 HIS A CA 1
ATOM 659 C C . HIS A 1 83 ? -13.197 -1.358 -3.635 1.00 95.75 83 HIS A C 1
ATOM 661 O O . HIS A 1 83 ? -13.276 -1.901 -4.735 1.00 95.75 83 HIS A O 1
ATOM 667 N N . VAL A 1 84 ? -12.331 -0.364 -3.411 1.00 96.50 84 VAL A N 1
ATOM 668 C CA . VAL A 1 84 ? -11.441 0.193 -4.445 1.00 96.50 84 VAL A CA 1
ATOM 669 C C . VAL A 1 84 ? -10.471 -0.863 -4.987 1.00 96.50 84 VAL A C 1
ATOM 671 O O . VAL A 1 84 ? -10.174 -0.875 -6.185 1.00 96.50 84 VAL A O 1
ATOM 674 N N . TRP A 1 85 ? -9.996 -1.772 -4.133 1.00 96.44 85 TRP A N 1
ATOM 675 C CA . TRP A 1 85 ? -9.062 -2.837 -4.509 1.00 96.44 85 TRP A CA 1
ATOM 676 C C . TRP A 1 85 ? -9.731 -4.146 -4.940 1.00 96.44 85 TRP A C 1
ATOM 678 O O . TRP A 1 85 ? -9.031 -5.072 -5.341 1.00 96.44 85 TRP A O 1
ATOM 688 N N . GLN A 1 86 ? -11.063 -4.233 -4.950 1.00 95.94 86 GLN A N 1
ATOM 689 C CA . GLN A 1 86 ? -11.785 -5.485 -5.221 1.00 95.94 86 GLN A CA 1
ATOM 690 C C . GLN A 1 86 ? -11.377 -6.181 -6.536 1.00 95.94 86 GLN A C 1
ATOM 692 O O . GLN A 1 86 ? -11.411 -7.399 -6.619 1.00 95.94 86 GLN A O 1
ATOM 697 N N . ASN A 1 87 ? -10.967 -5.417 -7.556 1.00 94.69 87 ASN A N 1
ATOM 698 C CA . ASN A 1 87 ? -10.608 -5.949 -8.877 1.00 94.69 87 ASN A CA 1
ATOM 699 C C . ASN A 1 87 ? -9.143 -6.404 -8.995 1.00 94.69 87 ASN A C 1
ATOM 701 O O . ASN A 1 87 ? -8.767 -6.966 -10.018 1.00 94.69 87 ASN A O 1
ATOM 705 N N . VAL A 1 88 ? -8.303 -6.105 -8.002 1.00 95.88 88 VAL A N 1
ATOM 706 C CA . VAL A 1 88 ? -6.887 -6.523 -7.961 1.00 95.88 88 VAL A CA 1
ATOM 707 C C . VAL A 1 88 ? -6.613 -7.526 -6.841 1.00 95.88 88 VAL A C 1
ATOM 709 O O . VAL A 1 88 ? -5.512 -8.065 -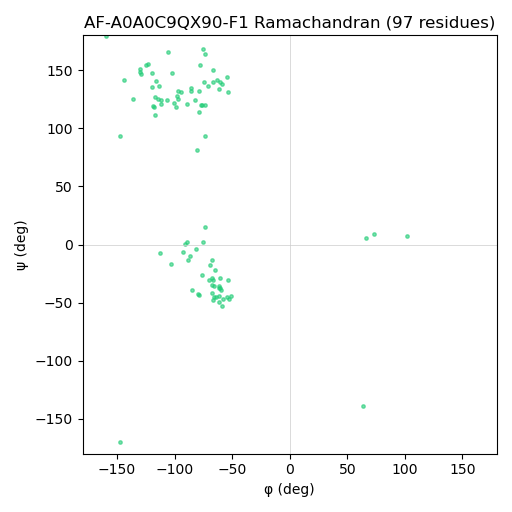6.754 1.00 95.88 88 VAL A O 1
ATOM 712 N N . LEU A 1 89 ? -7.602 -7.768 -5.978 1.00 95.31 89 LEU A N 1
ATOM 713 C CA . LEU A 1 89 ? -7.545 -8.791 -4.949 1.00 95.31 89 LEU A CA 1
ATOM 714 C C . LEU A 1 89 ? -8.082 -10.107 -5.530 1.00 95.31 89 LEU A C 1
ATOM 716 O O . LEU A 1 89 ? -9.235 -10.147 -5.963 1.00 95.31 89 LEU A O 1
ATOM 720 N N . PRO A 1 90 ? -7.281 -11.182 -5.543 1.00 95.31 90 PRO A N 1
ATOM 721 C CA . PRO A 1 90 ? -7.737 -12.471 -6.042 1.00 95.31 90 PRO A CA 1
ATOM 722 C C . PRO A 1 90 ? -8.824 -13.037 -5.124 1.00 95.31 90 PRO A C 1
ATOM 724 O O . PRO A 1 90 ? -8.716 -12.972 -3.898 1.00 95.31 90 PRO A O 1
ATOM 727 N N . THR A 1 91 ? -9.854 -13.642 -5.711 1.00 95.75 91 THR A N 1
ATOM 728 C CA . THR A 1 91 ? -10.867 -14.396 -4.954 1.00 95.75 91 THR A CA 1
ATOM 729 C C . THR A 1 91 ? -10.391 -15.827 -4.715 1.00 95.75 91 THR A C 1
ATOM 731 O O . THR A 1 91 ? -10.587 -16.387 -3.637 1.00 95.75 91 THR A O 1
ATOM 734 N N . ASN A 1 92 ? -9.745 -16.425 -5.716 1.00 95.81 92 ASN A N 1
ATOM 735 C CA . ASN A 1 92 ? -9.120 -17.736 -5.630 1.00 95.81 92 ASN A CA 1
ATOM 736 C C . ASN A 1 92 ? -7.877 -17.777 -6.522 1.00 95.81 92 ASN A C 1
ATOM 738 O O . ASN A 1 92 ? -7.951 -18.123 -7.701 1.00 95.81 92 ASN A O 1
ATOM 742 N N . TRP A 1 93 ? -6.729 -17.472 -5.922 1.00 94.75 93 TRP A N 1
ATOM 743 C CA . TRP A 1 93 ? -5.440 -17.419 -6.610 1.00 94.75 93 TRP A CA 1
ATOM 744 C C . TRP A 1 93 ? -5.122 -18.699 -7.398 1.00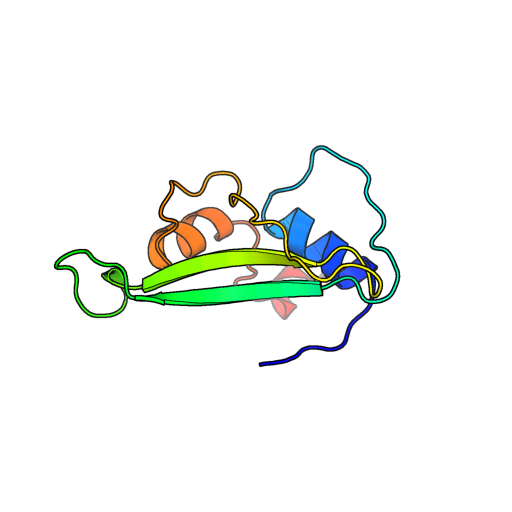 94.75 93 TRP A C 1
ATOM 746 O O . TRP A 1 93 ? -4.776 -18.636 -8.574 1.00 94.75 93 TRP A O 1
ATOM 756 N N . ASP A 1 94 ? -5.309 -19.872 -6.788 1.00 95.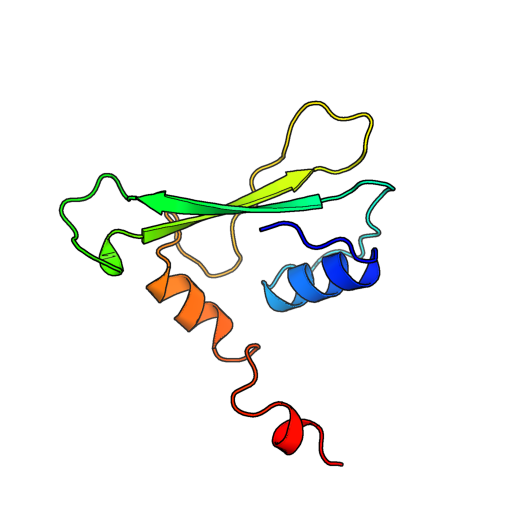38 94 ASP A N 1
ATOM 757 C CA . ASP A 1 94 ? -4.981 -21.151 -7.426 1.00 95.38 94 ASP A CA 1
ATOM 758 C C . ASP A 1 94 ? -5.878 -21.461 -8.627 1.00 95.38 94 ASP A C 1
ATOM 760 O O . ASP A 1 94 ? -5.455 -22.157 -9.546 1.00 95.38 94 ASP A O 1
ATOM 764 N N . ALA A 1 95 ? -7.132 -21.002 -8.624 1.00 96.19 95 ALA A N 1
ATOM 765 C CA . ALA A 1 95 ? -8.027 -21.161 -9.765 1.00 96.19 95 ALA A CA 1
ATOM 766 C C . ALA A 1 95 ? -7.739 -20.127 -10.862 1.00 96.19 95 ALA A C 1
ATOM 768 O O . ALA A 1 95 ? -7.708 -20.489 -12.034 1.00 96.19 95 ALA A O 1
ATOM 769 N N . GLU A 1 96 ? -7.502 -18.871 -10.481 1.00 95.44 96 GLU A N 1
ATOM 770 C CA . GLU A 1 96 ? -7.233 -17.752 -11.394 1.00 95.44 96 GLU A CA 1
ATOM 771 C C . GLU A 1 96 ? -5.886 -17.889 -12.119 1.00 95.44 96 GLU A C 1
ATOM 773 O O . GLU A 1 96 ? -5.746 -17.433 -13.251 1.00 95.44 96 GLU A O 1
ATOM 778 N N . CYS A 1 97 ? -4.903 -18.549 -11.501 1.00 95.81 97 CYS A N 1
ATOM 779 C CA . CYS A 1 97 ? -3.587 -18.788 -12.097 1.00 95.81 97 CYS A CA 1
ATOM 780 C C . CYS A 1 97 ? -3.481 -20.090 -12.910 1.00 95.81 97 CYS A C 1
ATOM 782 O O . CYS A 1 97 ? -2.397 -20.398 -13.411 1.00 95.81 97 CYS A O 1
ATOM 784 N N . LYS A 1 98 ? -4.560 -20.870 -13.054 1.00 92.88 98 LYS A N 1
ATOM 785 C CA . LYS A 1 98 ? -4.563 -22.029 -13.960 1.00 92.88 98 LYS A CA 1
ATOM 786 C C . LYS A 1 98 ? -4.694 -21.541 -15.401 1.00 92.88 98 LYS A C 1
ATOM 788 O O . LYS A 1 98 ? -5.678 -20.893 -15.744 1.00 92.88 98 LYS A O 1
ATOM 793 N N . VAL A 1 99 ? -3.693 -21.874 -16.213 1.00 71.94 99 VAL A N 1
ATOM 794 C CA . VAL A 1 99 ? -3.642 -21.623 -17.663 1.00 71.94 99 VAL A CA 1
ATOM 795 C C . VAL A 1 99 ? -4.082 -22.868 -18.416 1.00 7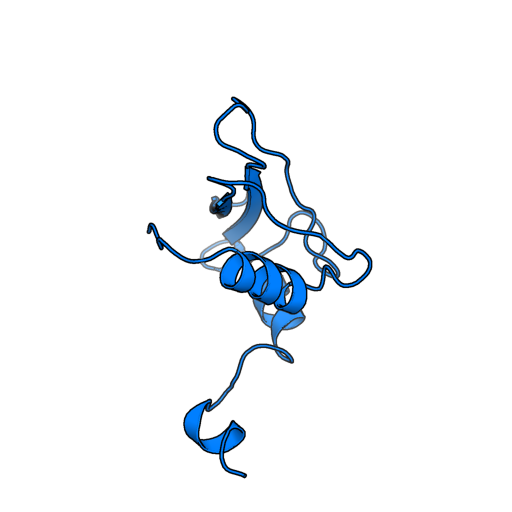1.94 99 VAL A C 1
ATOM 797 O O . VAL A 1 99 ? -3.628 -23.969 -18.023 1.00 71.94 99 VAL A O 1
#

Nearest PDB structures (foldseek):
  8p0w-assembly1_C  TM=2.388E-01  e=9.882E+00  Homo sapiens

pLDDT: mean 93.98, std 4.48, range [71.94, 97.75]

InterPro domains:
  IPR029033 Histidine phosphatase superfamily [G3DSA:3.40.50.1240] (1-99)
  IPR029033 Histidine phosphatase superfamily [SSF53254] (1-97)
  IPR050645 Histidine Acid Phosphatase [PTHR11567] (1-98)

Secondary structure (DSSP, 8-state):
------HHHHHHHHHHTT--S----PPTT-EEEEEEEE-SSS--GGGGEEEEEEEE--TT-S-PEEEPPTTPPSS-BHHHHHHHHTTTS-S-HHHHT--

Organism: NCBI:txid64838

Mean predicted aligned error: 3.71 Å

Radius of gyration: 15.25 Å; Cα contacts (8 Å, |Δi|>4): 121; chains: 1; bounding box: 38×33×33 Å

Sequence (99 aa):
YLYSAHDITLVNVLRAMGFTEELFKPDYGAALIFELVLSEDLEEGERALEVKVKYLNNTDMDRTTPLGIPRCQEPCKLLNLLHVWQNVLPTNWDAECKV